Protein AF-A0A166AEV4-F1 (afdb_monomer)

Secondary structure (DSSP, 8-state):
-----SHHHHHHHHHHHHHHHHHHHHHHHTT-HHHHHHHHHHHHHHHHHHHHHTT-HHHHHHHHHHHHHHHHHSPP-TTSPPHHHHHHHHHHHHHHTT-HHHHHHHHHHHHHHHHHS----

Solvent-accessible surface area (backbone atoms only — not comparable to full-atom values): 6380 Å² total; per-residue (Å²): 143,88,83,78,86,49,73,65,56,57,47,53,53,50,44,52,54,32,53,51,50,36,54,52,28,48,61,46,22,76,77,40,42,93,76,25,44,51,58,27,25,43,36,24,40,56,38,15,54,47,30,42,73,73,67,40,39,69,60,12,41,54,32,20,50,52,19,35,56,44,36,72,73,50,73,96,48,97,88,35,72,53,51,38,63,36,22,42,53,37,18,51,38,26,44,76,72,66,40,50,73,60,16,56,48,31,43,47,53,21,50,51,52,58,69,70,48,73,80,81,126

Foldseek 3Di:
DDPDPDPLNVLVVVLVVLVVQLVVLVVVCVVVVLVRLQVNLVSLQVNLVSCVVNVVLVSSLVSLVSSLVSLVVHDDDPSHDHNLRSLQSNLVSCVVVVVNVSSVVSNVVSVVVVVVPPPDD

Mean predicted aligned error: 6.46 Å

Sequence (121 aa):
MAHWLTPLGRNEEALAAGLEAVSMYRALAANQPVEFDAYLGNALSDMSDWLAAVGWNEEA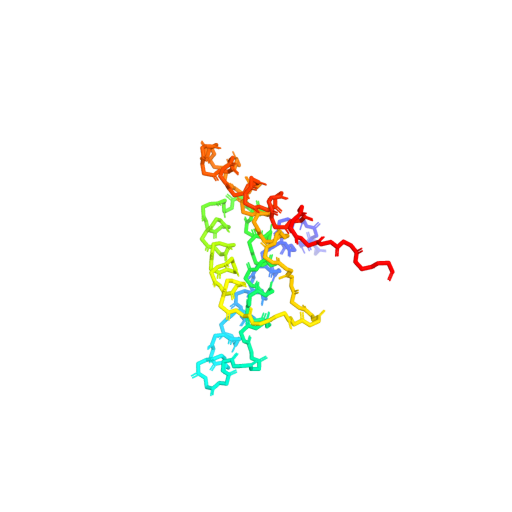VIAIREAVDLSRTLSPHPVFKDLADNLETMSTHLTTVGRHAEAATAIREAADIRSASPQST

InterPro domains:
  IPR011990 Tetratricopeptide-like helical domain superfamily [G3DSA:1.25.40.10] (2-120)
  IPR011990 Tetratricopeptide-like helical domain superfamily [SSF48452] (2-114)

Nearest PDB structures (foldseek):
  6hc2-assembly1_C  TM=8.321E-01  e=1.432E-01  Homo sapiens
  7v1k-assembly1_A-2  TM=6.515E-01  e=3.099E-02  Homo sapiens
  6hc2-assembly4_S  TM=6.811E-01  e=1.361E-01  Homo sapiens
  8gac-assembly1_A  TM=6.069E-01  e=2.385E-01  synthetic construct
  8gab-assembly2_C  TM=5.703E-01  e=3.972E-01  synthetic construct

Organism: NCBI:txid1759441

Radius of gyration: 15.72 Å; Cα contacts (8 Å, |Δi|>4): 135; chains: 1; bounding box: 53×36×36 Å

Structure (mmCIF, N/CA/C/O backbone):
data_AF-A0A166AEV4-F1
#
_entry.id   AF-A0A166AEV4-F1
#
loop_
_atom_site.group_PDB
_atom_site.id
_atom_site.type_symbol
_atom_site.label_atom_id
_atom_site.label_alt_id
_atom_site.label_comp_id
_atom_site.label_asym_id
_atom_site.label_entity_id
_atom_site.label_seq_id
_atom_site.pdbx_PDB_ins_code
_atom_site.Cartn_x
_atom_site.Cartn_y
_atom_site.Cartn_z
_atom_site.occupancy
_atom_site.B_iso_or_equiv
_atom_site.auth_seq_id
_atom_site.auth_comp_id
_atom_site.auth_asym_id
_atom_site.auth_atom_id
_atom_site.pdbx_PDB_model_num
ATOM 1 N N . MET A 1 1 ? 38.750 -1.920 -8.898 1.00 40.88 1 MET A N 1
ATOM 2 C CA . MET A 1 1 ? 37.833 -1.928 -7.741 1.00 40.88 1 MET A CA 1
ATOM 3 C C . MET A 1 1 ? 36.845 -0.780 -7.920 1.00 40.88 1 MET A C 1
ATOM 5 O O . MET A 1 1 ? 37.133 0.329 -7.503 1.00 40.88 1 MET A O 1
ATOM 9 N N . ALA A 1 2 ? 35.760 -1.005 -8.661 1.00 48.44 2 ALA A N 1
ATOM 10 C CA . ALA A 1 2 ? 34.679 -0.035 -8.857 1.00 48.44 2 ALA A CA 1
ATOM 11 C C . ALA A 1 2 ? 33.450 -0.805 -9.356 1.00 48.44 2 ALA A C 1
ATOM 13 O O . ALA A 1 2 ? 33.107 -0.755 -10.532 1.00 48.44 2 ALA A O 1
ATOM 14 N N . HIS A 1 3 ? 32.853 -1.609 -8.479 1.00 48.97 3 HIS A N 1
ATOM 15 C CA . HIS A 1 3 ? 31.496 -2.097 -8.697 1.00 48.97 3 HIS A CA 1
ATOM 16 C C . HIS A 1 3 ? 30.586 -1.476 -7.632 1.00 48.97 3 HIS A C 1
ATOM 18 O O . HIS A 1 3 ? 31.017 -1.342 -6.486 1.00 48.97 3 HIS A O 1
ATOM 24 N N . TRP A 1 4 ? 29.374 -1.098 -8.050 1.00 45.69 4 TRP A N 1
ATOM 25 C CA . TRP A 1 4 ? 28.210 -0.705 -7.232 1.00 45.69 4 TRP A CA 1
ATOM 26 C C . TRP A 1 4 ? 28.021 0.753 -6.798 1.00 45.69 4 TRP A C 1
ATOM 28 O O . TRP A 1 4 ? 27.712 1.031 -5.648 1.00 45.69 4 TRP A O 1
ATOM 38 N N . LEU A 1 5 ? 28.046 1.699 -7.733 1.00 52.03 5 LEU A N 1
ATOM 39 C CA . LEU A 1 5 ? 27.244 2.924 -7.562 1.00 52.03 5 LEU A CA 1
ATOM 40 C C . LEU A 1 5 ? 26.303 3.137 -8.752 1.00 52.03 5 LEU A C 1
ATOM 42 O O . LEU A 1 5 ? 26.081 4.260 -9.196 1.00 52.03 5 LEU A O 1
ATOM 46 N N . THR A 1 6 ? 25.758 2.051 -9.303 1.00 57.09 6 THR A N 1
ATOM 47 C CA . THR A 1 6 ? 24.619 2.172 -10.214 1.00 57.09 6 THR A CA 1
ATOM 48 C C . THR A 1 6 ? 23.344 2.357 -9.382 1.00 57.09 6 THR A C 1
ATOM 50 O O . THR A 1 6 ? 23.227 1.757 -8.311 1.00 57.09 6 THR A O 1
ATOM 53 N N . PRO A 1 7 ? 22.370 3.158 -9.850 1.00 60.62 7 PRO A N 1
ATOM 54 C CA . PRO A 1 7 ? 21.054 3.262 -9.212 1.00 60.62 7 PRO A CA 1
ATOM 55 C C . PRO A 1 7 ? 20.407 1.891 -8.968 1.00 60.62 7 PRO A C 1
ATOM 57 O O . PRO A 1 7 ? 19.786 1.679 -7.937 1.00 60.62 7 PRO A O 1
ATOM 60 N N . LEU A 1 8 ? 20.653 0.939 -9.873 1.00 62.41 8 LEU A N 1
ATOM 61 C CA . LEU A 1 8 ? 20.189 -0.446 -9.783 1.00 62.41 8 LEU A CA 1
ATOM 62 C C . LEU A 1 8 ? 20.684 -1.168 -8.518 1.00 62.41 8 LEU A C 1
ATOM 64 O O . LEU A 1 8 ? 19.864 -1.724 -7.801 1.00 62.41 8 LEU A O 1
ATOM 68 N N . GLY A 1 9 ? 21.979 -1.094 -8.186 1.00 67.06 9 GLY A N 1
ATOM 69 C CA . GLY A 1 9 ? 22.511 -1.772 -6.992 1.00 67.06 9 GLY A CA 1
ATOM 70 C C . GLY A 1 9 ? 21.980 -1.185 -5.678 1.00 67.06 9 GLY A C 1
ATOM 71 O O . GLY A 1 9 ? 21.677 -1.915 -4.742 1.00 67.06 9 GLY A O 1
ATOM 72 N N . ARG A 1 10 ? 21.769 0.139 -5.629 1.00 65.19 10 ARG A N 1
ATOM 73 C CA . ARG A 1 10 ? 21.159 0.800 -4.460 1.00 65.19 10 ARG A CA 1
ATOM 74 C C . ARG A 1 10 ? 19.682 0.445 -4.294 1.00 65.19 10 ARG A C 1
ATOM 76 O O . ARG A 1 10 ? 19.209 0.373 -3.164 1.00 65.19 10 ARG A O 1
ATOM 83 N N . ASN A 1 11 ? 18.967 0.244 -5.398 1.00 68.38 11 ASN A N 1
ATOM 84 C CA . ASN A 1 11 ? 17.559 -0.132 -5.362 1.00 68.38 11 ASN A CA 1
ATOM 85 C C . ASN A 1 11 ? 17.373 -1.597 -4.933 1.00 68.38 11 ASN A C 1
ATOM 87 O O . ASN A 1 11 ? 16.423 -1.892 -4.218 1.00 68.38 11 ASN A O 1
ATOM 91 N N . GLU A 1 12 ? 18.289 -2.497 -5.303 1.00 74.19 12 GLU A N 1
ATOM 92 C CA . GLU A 1 12 ? 18.279 -3.894 -4.841 1.00 74.19 12 GLU A CA 1
ATOM 93 C C . GLU A 1 12 ? 18.555 -4.007 -3.333 1.00 74.19 12 GLU A C 1
ATOM 95 O O . GLU A 1 12 ? 17.837 -4.716 -2.629 1.00 74.19 12 GLU A O 1
ATOM 100 N N . GLU A 1 13 ? 19.538 -3.266 -2.808 1.00 75.19 13 GLU A N 1
ATOM 101 C CA . GLU A 1 13 ? 19.809 -3.212 -1.362 1.00 75.19 13 GLU A CA 1
ATOM 102 C C . GLU A 1 13 ? 18.637 -2.599 -0.577 1.00 75.19 13 GLU A C 1
ATOM 104 O O . GLU A 1 13 ? 18.243 -3.126 0.465 1.00 75.19 13 GLU A O 1
ATOM 109 N N . ALA A 1 14 ? 18.040 -1.517 -1.089 1.00 72.56 14 ALA A N 1
ATOM 110 C CA . ALA A 1 14 ? 16.860 -0.902 -0.482 1.00 72.56 14 ALA A CA 1
ATOM 111 C C . ALA A 1 14 ? 15.651 -1.851 -0.487 1.00 72.56 14 ALA A C 1
ATOM 113 O O . ALA A 1 14 ? 14.940 -1.947 0.511 1.00 72.56 14 ALA A O 1
ATOM 114 N N . LEU A 1 15 ? 15.450 -2.600 -1.575 1.00 79.56 15 LEU A N 1
ATOM 115 C CA . LEU A 1 15 ? 14.388 -3.595 -1.670 1.00 79.56 15 LEU A CA 1
ATOM 116 C C . LEU A 1 15 ? 14.586 -4.738 -0.665 1.00 79.56 15 LEU A C 1
ATOM 118 O O . LEU A 1 15 ? 13.626 -5.149 -0.016 1.00 79.56 15 LEU A O 1
ATOM 122 N N . ALA A 1 16 ? 15.819 -5.228 -0.499 1.0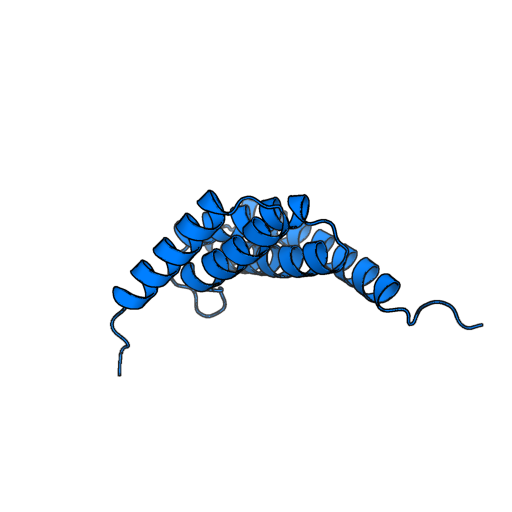0 84.06 16 ALA A N 1
ATOM 123 C CA . ALA A 1 16 ? 16.130 -6.253 0.495 1.00 84.06 16 ALA A CA 1
ATOM 124 C C . ALA A 1 16 ? 15.831 -5.762 1.922 1.00 84.06 16 ALA A C 1
ATOM 126 O O . ALA A 1 16 ? 15.146 -6.450 2.679 1.00 84.06 16 ALA A O 1
ATOM 127 N N . ALA A 1 17 ? 16.258 -4.540 2.257 1.00 79.62 17 ALA A N 1
ATOM 128 C CA . ALA A 1 17 ? 15.958 -3.921 3.547 1.00 79.62 17 ALA A CA 1
ATOM 129 C C . ALA A 1 17 ? 14.444 -3.722 3.761 1.00 79.62 17 ALA A C 1
ATOM 131 O O . ALA A 1 17 ? 13.936 -3.955 4.857 1.00 79.62 17 ALA A O 1
ATOM 132 N N . GLY A 1 18 ? 13.706 -3.344 2.712 1.00 82.38 18 GLY A N 1
ATOM 133 C CA . GLY A 1 18 ? 12.250 -3.217 2.752 1.00 82.38 18 GLY A CA 1
ATOM 134 C C . GLY A 1 18 ? 11.531 -4.540 3.005 1.00 82.38 18 GLY A C 1
ATOM 135 O O . GLY A 1 18 ? 10.632 -4.605 3.842 1.00 82.38 18 GLY A O 1
ATOM 136 N N . LEU A 1 19 ? 11.966 -5.614 2.342 1.00 87.31 19 LEU A N 1
ATOM 137 C CA . LEU A 1 19 ? 11.438 -6.964 2.554 1.00 87.31 19 LEU A CA 1
ATOM 138 C C . LEU A 1 19 ? 11.676 -7.453 3.987 1.00 87.31 19 LEU A C 1
ATOM 140 O O . LEU A 1 19 ? 10.770 -8.021 4.604 1.00 87.31 19 LEU A O 1
ATOM 144 N N . GLU A 1 20 ? 12.871 -7.215 4.531 1.00 88.12 20 GLU A N 1
ATOM 145 C CA . GLU A 1 20 ? 13.186 -7.539 5.924 1.00 88.12 20 GLU A CA 1
ATOM 146 C C . GLU A 1 20 ? 12.311 -6.740 6.895 1.00 88.12 20 GLU A C 1
ATOM 148 O O . GLU A 1 20 ? 11.704 -7.331 7.791 1.00 88.12 20 GLU A O 1
ATOM 153 N N . ALA A 1 21 ? 12.166 -5.429 6.679 1.00 86.94 21 ALA A N 1
ATOM 154 C CA . ALA A 1 21 ? 11.323 -4.574 7.509 1.00 86.94 21 ALA A CA 1
ATOM 155 C C . ALA A 1 21 ? 9.857 -5.036 7.505 1.00 86.94 21 ALA A C 1
ATOM 157 O O . ALA A 1 21 ? 9.267 -5.214 8.570 1.00 86.94 21 ALA A O 1
ATOM 158 N N . VAL A 1 22 ? 9.278 -5.308 6.330 1.00 90.94 22 VAL A N 1
ATOM 159 C CA . VAL A 1 22 ? 7.903 -5.823 6.213 1.00 90.94 22 VAL A CA 1
ATOM 160 C C . VAL A 1 22 ? 7.760 -7.170 6.921 1.00 90.94 22 VAL A C 1
ATOM 162 O O . VAL A 1 22 ? 6.793 -7.377 7.651 1.00 90.94 22 VAL A O 1
ATOM 165 N N . SER A 1 23 ? 8.722 -8.082 6.762 1.00 92.19 23 SER A N 1
ATOM 166 C CA . SER A 1 23 ? 8.706 -9.383 7.444 1.00 92.19 23 SER A CA 1
ATOM 167 C C . SER A 1 23 ? 8.727 -9.232 8.971 1.00 92.19 23 SER A C 1
ATOM 169 O O . SER A 1 23 ? 7.917 -9.844 9.676 1.00 92.19 23 SER A O 1
ATOM 171 N N . MET A 1 24 ? 9.594 -8.358 9.490 1.00 92.69 24 MET A N 1
ATOM 172 C CA . MET A 1 24 ? 9.675 -8.056 10.919 1.00 92.69 24 MET A CA 1
ATOM 173 C C . MET A 1 24 ? 8.378 -7.434 11.438 1.00 92.69 24 MET A C 1
ATOM 175 O O . MET A 1 24 ? 7.834 -7.901 12.440 1.00 92.69 24 MET A O 1
ATOM 179 N N . TYR A 1 25 ? 7.840 -6.428 10.74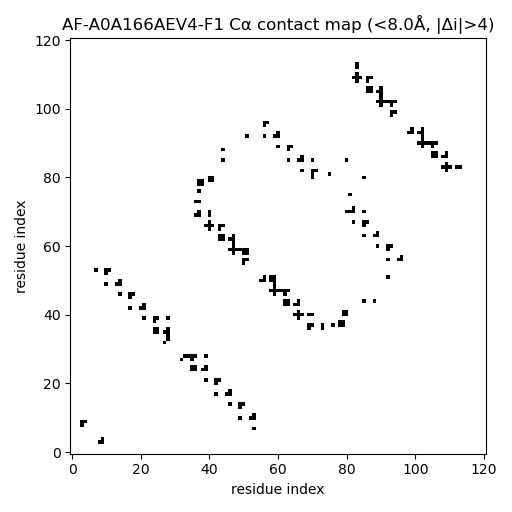6 1.00 91.62 25 TYR A N 1
ATOM 180 C CA . TYR A 1 25 ? 6.600 -5.781 11.162 1.00 91.62 25 TYR A CA 1
ATOM 181 C C . TYR A 1 25 ? 5.391 -6.709 11.067 1.00 91.62 25 TYR A C 1
ATOM 183 O O . TYR A 1 25 ? 4.548 -6.647 11.953 1.00 91.62 25 TYR A O 1
ATOM 191 N N . ARG A 1 26 ? 5.324 -7.637 10.101 1.00 92.00 26 ARG A N 1
ATOM 192 C CA . ARG A 1 26 ? 4.283 -8.683 10.078 1.00 92.00 26 ARG A CA 1
ATOM 193 C C . ARG A 1 26 ? 4.348 -9.578 11.311 1.00 92.00 26 ARG A C 1
ATOM 195 O O . ARG A 1 26 ? 3.316 -9.871 11.910 1.00 92.00 26 ARG A O 1
ATOM 202 N N . ALA A 1 27 ? 5.546 -10.016 11.696 1.00 93.50 27 ALA A N 1
ATOM 203 C CA . ALA A 1 27 ? 5.724 -10.858 12.876 1.00 93.50 27 ALA A CA 1
ATOM 204 C C . ALA A 1 27 ? 5.333 -10.119 14.169 1.00 93.50 27 ALA A C 1
ATOM 206 O O . ALA A 1 27 ? 4.730 -10.709 15.067 1.00 93.50 27 ALA A O 1
ATOM 207 N N . LEU A 1 28 ? 5.643 -8.824 14.256 1.00 92.06 28 LEU A N 1
ATOM 208 C CA . LEU A 1 28 ? 5.264 -7.981 15.388 1.00 92.06 28 LEU A CA 1
ATOM 209 C C . LEU A 1 28 ? 3.754 -7.696 15.410 1.00 92.06 28 LEU A C 1
ATOM 211 O O . LEU A 1 28 ? 3.117 -7.904 16.441 1.00 92.06 28 LEU A O 1
ATOM 215 N N . ALA A 1 29 ? 3.163 -7.334 14.270 1.00 90.75 29 ALA A N 1
ATOM 216 C CA . ALA A 1 29 ? 1.728 -7.098 14.098 1.00 90.75 29 ALA A CA 1
ATOM 217 C C . ALA A 1 29 ? 0.880 -8.331 14.433 1.00 90.75 29 ALA A C 1
ATOM 219 O O . ALA A 1 29 ? -0.163 -8.211 15.067 1.00 90.75 29 ALA A O 1
ATOM 220 N N . ALA A 1 30 ? 1.360 -9.538 14.118 1.00 91.56 30 ALA A N 1
ATOM 221 C CA . ALA A 1 30 ? 0.677 -10.777 14.494 1.00 91.56 30 ALA A CA 1
ATOM 222 C C . ALA A 1 30 ? 0.510 -10.944 16.019 1.00 91.56 30 ALA A C 1
ATOM 224 O O . ALA A 1 30 ? -0.406 -11.632 16.465 1.00 91.56 30 ALA A O 1
ATOM 225 N N . ASN A 1 31 ? 1.386 -10.325 16.818 1.00 92.00 31 ASN A N 1
ATOM 226 C CA . ASN A 1 31 ? 1.339 -10.377 18.279 1.00 92.00 31 ASN A CA 1
ATOM 227 C C . ASN A 1 31 ? 0.735 -9.108 18.901 1.00 92.00 31 ASN A C 1
ATOM 229 O O . ASN A 1 31 ? 0.105 -9.183 19.955 1.00 92.00 31 ASN A O 1
ATOM 233 N N . GLN A 1 32 ? 0.959 -7.946 18.284 1.00 89.75 32 GLN A N 1
ATOM 234 C CA . GLN A 1 32 ? 0.604 -6.624 18.808 1.00 89.75 32 GLN A CA 1
ATOM 235 C C . GLN A 1 32 ? 0.083 -5.715 17.671 1.00 89.75 32 GLN A C 1
ATOM 237 O O . GLN A 1 32 ? 0.718 -4.717 17.328 1.00 89.75 32 GLN A O 1
ATOM 242 N N . PRO A 1 33 ? -1.081 -6.039 17.075 1.00 85.25 33 PRO A N 1
ATOM 243 C CA . PRO A 1 33 ? -1.573 -5.367 15.865 1.00 85.25 33 PRO A CA 1
ATOM 244 C C . PRO A 1 33 ? -1.817 -3.868 16.082 1.00 85.25 33 PRO A C 1
ATOM 246 O O . PRO A 1 33 ? -1.407 -3.042 15.276 1.00 85.25 33 PRO A O 1
ATOM 249 N N . VAL A 1 34 ? -2.364 -3.489 17.243 1.00 85.56 34 VAL A N 1
ATOM 250 C CA . VAL A 1 34 ? -2.633 -2.080 17.600 1.00 85.56 34 VAL A CA 1
ATOM 251 C C . VAL A 1 34 ? -1.371 -1.210 17.567 1.00 85.56 34 VAL A C 1
ATOM 253 O O . VAL A 1 34 ? -1.458 -0.027 17.253 1.00 85.56 34 VAL A O 1
ATOM 256 N N . GLU A 1 35 ? -0.211 -1.779 17.894 1.00 85.81 35 GLU A N 1
ATOM 257 C CA . GLU A 1 35 ? 1.057 -1.048 17.942 1.00 85.81 35 GLU A CA 1
ATOM 258 C C . GLU A 1 35 ? 1.780 -1.067 16.591 1.00 85.81 35 GLU A C 1
ATOM 260 O O . GLU A 1 35 ? 2.360 -0.057 16.196 1.00 85.81 35 GLU A O 1
ATOM 265 N N . PHE A 1 36 ? 1.731 -2.190 15.864 1.00 89.88 36 PHE A N 1
ATOM 266 C CA . PHE A 1 36 ? 2.588 -2.405 14.694 1.00 89.88 36 PHE A CA 1
ATOM 267 C C . PHE A 1 36 ? 1.903 -2.319 13.334 1.00 89.88 36 PHE A C 1
ATOM 269 O O . PHE A 1 36 ? 2.615 -2.143 12.347 1.00 89.88 36 PHE A O 1
ATOM 276 N N . ASP A 1 37 ? 0.573 -2.364 13.244 1.00 89.50 37 ASP A N 1
ATOM 277 C CA . ASP A 1 3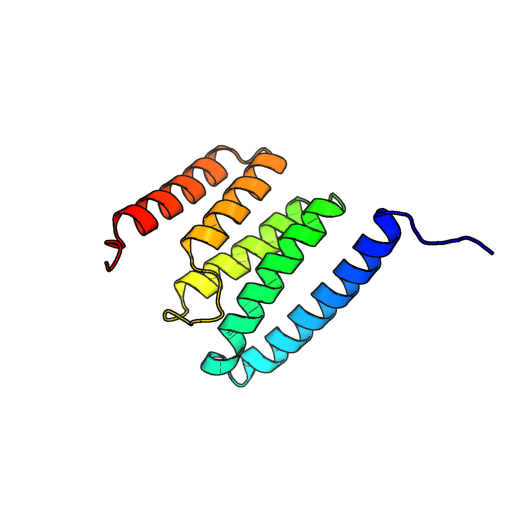7 ? -0.130 -2.304 11.952 1.00 89.50 37 ASP A CA 1
ATOM 278 C C . ASP A 1 37 ? 0.151 -0.990 11.205 1.00 89.50 37 ASP A C 1
ATOM 280 O O . ASP A 1 37 ? 0.331 -0.988 9.987 1.00 89.50 37 ASP A O 1
ATOM 284 N N . ALA A 1 38 ? 0.280 0.126 11.933 1.00 89.06 38 ALA A N 1
ATOM 285 C CA . ALA A 1 38 ? 0.663 1.417 11.361 1.00 89.06 38 ALA A CA 1
ATOM 286 C C . ALA A 1 38 ? 2.077 1.385 10.752 1.00 89.06 38 ALA A C 1
ATOM 288 O O . ALA A 1 38 ? 2.303 1.871 9.644 1.00 89.06 38 ALA A O 1
ATOM 289 N N . TYR A 1 39 ? 3.040 0.783 11.452 1.00 90.50 39 TYR A N 1
ATOM 290 C CA . TYR A 1 39 ? 4.406 0.651 10.941 1.00 90.50 39 TYR A CA 1
ATOM 291 C C . TYR A 1 39 ? 4.481 -0.331 9.769 1.00 90.50 39 TYR A C 1
ATOM 293 O O . TYR A 1 39 ? 5.183 -0.062 8.795 1.00 90.50 39 TYR A O 1
ATOM 301 N N . LEU A 1 40 ? 3.715 -1.425 9.826 1.00 91.94 40 LEU A N 1
ATOM 302 C CA . LEU A 1 40 ? 3.598 -2.387 8.737 1.00 91.94 40 LEU A CA 1
ATOM 303 C C . LEU A 1 40 ? 3.039 -1.728 7.471 1.00 91.94 40 LEU A C 1
ATOM 305 O O . LEU A 1 40 ? 3.612 -1.896 6.397 1.00 91.94 40 LEU A O 1
ATOM 309 N N . GLY A 1 41 ? 1.960 -0.953 7.588 1.00 92.56 41 GLY A N 1
ATOM 310 C CA . GLY A 1 41 ? 1.361 -0.283 6.437 1.00 92.56 41 GLY A CA 1
ATOM 311 C C . GLY A 1 41 ? 2.290 0.761 5.803 1.00 92.56 41 GLY A C 1
ATOM 312 O O . GLY A 1 41 ? 2.378 0.824 4.579 1.00 92.56 41 GLY A O 1
ATOM 313 N N . ASN A 1 42 ? 3.058 1.510 6.603 1.00 90.88 42 ASN A N 1
ATOM 314 C CA . ASN A 1 42 ? 4.091 2.408 6.069 1.00 90.88 42 ASN A CA 1
ATOM 315 C C . ASN A 1 42 ? 5.194 1.637 5.334 1.00 90.88 42 ASN A C 1
ATOM 317 O O . ASN A 1 42 ? 5.532 1.981 4.205 1.00 90.88 42 ASN A O 1
ATOM 321 N N . ALA A 1 43 ? 5.710 0.562 5.938 1.00 92.38 43 ALA A N 1
ATOM 322 C CA . ALA A 1 43 ? 6.743 -0.261 5.316 1.00 92.38 43 ALA A CA 1
ATOM 323 C C . ALA A 1 43 ? 6.270 -0.869 3.982 1.00 92.38 43 ALA A C 1
ATOM 325 O O . ALA A 1 43 ? 7.044 -0.949 3.032 1.00 92.38 43 ALA A O 1
ATOM 326 N N . LEU A 1 44 ? 4.994 -1.258 3.888 1.00 94.69 44 LEU A N 1
ATOM 327 C CA . LEU A 1 44 ? 4.379 -1.746 2.650 1.00 94.69 44 LEU A CA 1
ATOM 328 C C . LEU A 1 44 ? 4.232 -0.646 1.587 1.00 94.69 44 LEU A C 1
ATOM 330 O O . LEU A 1 44 ? 4.486 -0.911 0.411 1.00 94.69 44 LEU A O 1
ATOM 334 N N . SER A 1 45 ? 3.864 0.580 1.980 1.00 93.81 45 SER A N 1
ATOM 335 C CA . SER A 1 45 ? 3.829 1.729 1.064 1.00 93.81 45 SER A CA 1
ATOM 336 C C . SER A 1 45 ? 5.221 2.020 0.503 1.00 93.81 45 SER A C 1
ATOM 338 O O . SER A 1 45 ? 5.381 2.079 -0.715 1.00 93.81 45 SER A O 1
ATOM 340 N N . ASP A 1 46 ? 6.236 2.129 1.360 1.00 91.69 46 ASP A N 1
ATOM 341 C CA . ASP A 1 46 ? 7.616 2.406 0.941 1.00 91.69 46 ASP A CA 1
ATOM 342 C C . ASP A 1 46 ? 8.162 1.291 0.036 1.00 91.69 46 ASP A C 1
ATOM 344 O O . ASP A 1 46 ? 8.751 1.547 -1.018 1.00 91.69 46 ASP A O 1
ATOM 348 N N . MET A 1 47 ? 7.891 0.032 0.397 1.00 92.31 47 MET A N 1
ATOM 349 C CA . MET A 1 47 ? 8.254 -1.125 -0.417 1.00 92.31 47 MET A CA 1
ATOM 350 C C . MET A 1 47 ? 7.601 -1.080 -1.802 1.00 92.31 47 MET A C 1
ATOM 352 O O . MET A 1 47 ? 8.246 -1.454 -2.782 1.00 92.31 47 MET A O 1
ATOM 356 N N . SER A 1 48 ? 6.357 -0.603 -1.915 1.00 94.88 48 SER A N 1
ATOM 357 C CA . SER A 1 48 ? 5.693 -0.462 -3.214 1.00 94.88 48 SER A CA 1
ATOM 358 C C . SER A 1 48 ? 6.424 0.516 -4.140 1.00 94.88 48 SER A C 1
ATOM 360 O O . SER A 1 48 ? 6.606 0.224 -5.322 1.00 94.88 48 SER A O 1
ATOM 362 N N . ASP A 1 49 ? 6.920 1.630 -3.601 1.00 92.31 49 ASP A N 1
ATOM 363 C CA . ASP A 1 49 ? 7.651 2.631 -4.378 1.00 92.31 49 ASP A CA 1
ATOM 364 C C . ASP A 1 49 ? 9.016 2.097 -4.834 1.00 92.31 49 ASP A C 1
ATOM 366 O O . ASP A 1 49 ? 9.424 2.312 -5.979 1.00 92.31 49 ASP A O 1
ATOM 370 N N . TRP A 1 50 ? 9.709 1.333 -3.983 1.00 90.06 50 TRP A N 1
ATOM 371 C CA . TRP A 1 50 ? 10.970 0.683 -4.360 1.00 90.06 50 TRP A CA 1
ATOM 372 C C . TRP A 1 50 ? 10.779 -0.405 -5.415 1.00 90.06 50 TRP A C 1
ATOM 374 O O . TRP A 1 50 ? 11.565 -0.478 -6.362 1.00 90.06 50 TRP A O 1
ATOM 384 N N . LEU A 1 51 ? 9.723 -1.212 -5.296 1.00 91.62 51 LEU A N 1
ATOM 385 C CA . LEU A 1 51 ? 9.360 -2.221 -6.291 1.00 91.62 51 LEU A CA 1
ATOM 386 C C . LEU A 1 51 ? 9.079 -1.585 -7.656 1.00 91.62 51 LEU A C 1
ATOM 388 O O . LEU A 1 51 ? 9.625 -2.027 -8.669 1.00 91.62 51 LEU A O 1
ATOM 392 N N . ALA A 1 52 ? 8.309 -0.496 -7.685 1.00 91.75 52 ALA A N 1
ATOM 393 C CA . ALA A 1 52 ? 8.069 0.260 -8.910 1.00 91.75 52 ALA A CA 1
ATOM 394 C C . ALA A 1 52 ? 9.381 0.819 -9.495 1.00 91.75 52 ALA A C 1
ATOM 396 O O . ALA A 1 52 ? 9.617 0.728 -10.701 1.00 91.75 52 ALA A O 1
ATOM 397 N N . ALA A 1 53 ? 10.287 1.322 -8.647 1.00 89.62 53 ALA A N 1
ATOM 398 C CA . ALA A 1 53 ? 11.580 1.863 -9.073 1.00 89.62 53 ALA A CA 1
ATOM 399 C C . ALA A 1 53 ? 12.529 0.818 -9.696 1.00 89.62 53 ALA A C 1
ATOM 401 O O . ALA A 1 53 ? 13.385 1.185 -10.507 1.00 89.62 53 ALA A O 1
ATOM 402 N N . VAL A 1 54 ? 12.388 -0.470 -9.357 1.00 88.25 54 VAL A N 1
ATOM 403 C CA . VAL A 1 54 ? 13.119 -1.581 -10.006 1.00 88.25 54 VAL A CA 1
ATOM 404 C C . VAL A 1 54 ? 12.337 -2.246 -11.146 1.00 88.25 54 VAL A C 1
ATOM 406 O O . VAL A 1 54 ? 12.818 -3.205 -11.748 1.00 88.25 54 VAL A O 1
ATOM 409 N N . GLY A 1 55 ? 11.152 -1.729 -11.480 1.00 90.06 55 GLY A N 1
ATOM 410 C CA . GLY A 1 55 ? 10.308 -2.220 -12.572 1.00 90.06 55 GLY A CA 1
ATOM 411 C C . GLY A 1 55 ? 9.406 -3.403 -12.209 1.00 90.06 55 GLY A C 1
ATOM 412 O O . GLY A 1 55 ? 8.767 -3.968 -13.098 1.00 90.06 55 GLY A O 1
ATOM 413 N N . TRP A 1 56 ? 9.318 -3.773 -10.931 1.00 91.75 56 TRP A N 1
ATOM 414 C CA . TRP A 1 56 ? 8.441 -4.834 -10.419 1.00 91.75 56 TRP A CA 1
ATOM 415 C C . TRP A 1 56 ? 7.056 -4.252 -10.110 1.00 91.75 56 TRP A C 1
ATOM 417 O O . TRP A 1 56 ? 6.622 -4.136 -8.964 1.00 91.75 56 TRP A O 1
ATOM 427 N N . ASN A 1 57 ? 6.391 -3.771 -11.163 1.00 94.12 57 ASN A N 1
ATOM 428 C CA . ASN A 1 57 ? 5.192 -2.942 -11.034 1.00 94.12 57 ASN A CA 1
ATOM 429 C C . ASN A 1 57 ? 3.964 -3.714 -10.518 1.00 94.12 57 ASN A C 1
ATOM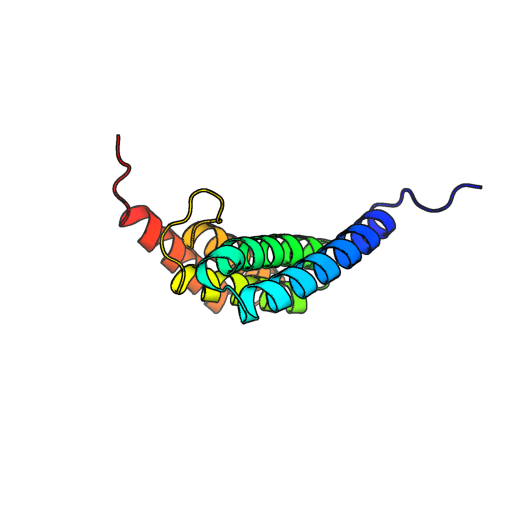 431 O O . ASN A 1 57 ? 3.132 -3.132 -9.829 1.00 94.12 57 ASN A O 1
ATOM 435 N N . GLU A 1 58 ? 3.832 -5.008 -10.819 1.00 96.25 58 GLU A N 1
ATOM 436 C CA . GLU A 1 58 ? 2.714 -5.816 -10.301 1.00 96.25 58 GLU A CA 1
ATOM 437 C C . GLU A 1 58 ? 2.882 -6.095 -8.803 1.00 96.25 58 GLU A C 1
ATOM 439 O O . GLU A 1 58 ? 1.935 -5.976 -8.024 1.00 96.25 58 GLU A O 1
ATOM 444 N N . GLU A 1 59 ? 4.106 -6.386 -8.369 1.00 94.31 59 GLU A N 1
ATOM 445 C CA . GLU A 1 59 ? 4.461 -6.542 -6.963 1.00 94.31 59 GLU A CA 1
ATOM 446 C C . GLU A 1 59 ? 4.248 -5.232 -6.194 1.00 94.31 59 GLU A C 1
ATOM 448 O O . GLU A 1 59 ? 3.728 -5.258 -5.077 1.00 94.31 59 GLU A O 1
ATOM 453 N N . ALA A 1 60 ? 4.575 -4.086 -6.803 1.00 95.56 60 ALA A N 1
ATOM 454 C CA . ALA A 1 60 ? 4.282 -2.772 -6.237 1.00 95.56 60 ALA A CA 1
ATOM 455 C C . ALA A 1 60 ? 2.776 -2.583 -5.995 1.00 95.56 60 ALA A C 1
ATOM 457 O O . ALA A 1 60 ? 2.371 -2.149 -4.915 1.00 95.56 60 ALA A O 1
ATOM 458 N N . VAL A 1 61 ? 1.930 -2.973 -6.959 1.00 97.94 61 VAL A N 1
ATOM 459 C CA . VAL A 1 61 ? 0.465 -2.923 -6.809 1.00 97.94 61 VAL A CA 1
ATOM 460 C C . VAL A 1 61 ? -0.024 -3.842 -5.684 1.00 97.94 61 VAL A C 1
ATOM 462 O O . VAL A 1 61 ? -0.951 -3.481 -4.957 1.00 97.94 61 VAL A O 1
ATOM 465 N N . ILE A 1 62 ? 0.579 -5.019 -5.513 1.00 96.88 62 ILE A N 1
ATOM 466 C CA . ILE A 1 62 ? 0.233 -5.929 -4.412 1.00 96.88 62 ILE A CA 1
ATOM 467 C C . ILE A 1 62 ? 0.581 -5.294 -3.060 1.00 96.88 62 ILE A C 1
ATOM 469 O O . ILE A 1 62 ? -0.276 -5.267 -2.177 1.00 96.88 62 ILE A O 1
ATOM 473 N N . ALA A 1 63 ? 1.795 -4.753 -2.918 1.00 95.31 63 ALA A N 1
ATOM 474 C CA . ALA A 1 63 ? 2.269 -4.152 -1.673 1.00 95.31 63 ALA A CA 1
ATOM 475 C C . ALA A 1 63 ? 1.421 -2.941 -1.253 1.00 95.31 63 ALA A C 1
ATOM 477 O O . ALA A 1 63 ? 0.950 -2.880 -0.116 1.00 95.31 63 ALA A O 1
ATOM 478 N N . ILE A 1 64 ? 1.145 -2.011 -2.177 1.00 97.31 64 ILE A N 1
ATOM 479 C CA . ILE A 1 64 ? 0.343 -0.824 -1.849 1.00 97.31 64 ILE A CA 1
ATOM 480 C C . ILE A 1 64 ? -1.115 -1.172 -1.538 1.00 97.31 64 ILE A C 1
ATOM 482 O O . ILE A 1 64 ? -1.732 -0.528 -0.694 1.00 97.31 64 ILE A O 1
ATOM 486 N N . ARG A 1 65 ? -1.681 -2.207 -2.174 1.00 97.19 65 ARG A N 1
ATOM 487 C CA . ARG A 1 65 ? -3.050 -2.642 -1.871 1.00 97.19 65 ARG A CA 1
ATOM 488 C C . ARG A 1 65 ? -3.168 -3.126 -0.429 1.00 97.19 65 ARG A C 1
ATOM 490 O O . ARG A 1 65 ? -4.138 -2.792 0.239 1.00 97.19 65 ARG A O 1
ATOM 497 N N . GLU A 1 66 ? -2.170 -3.852 0.062 1.00 95.31 66 GLU A N 1
ATOM 498 C CA . GLU A 1 66 ? -2.141 -4.274 1.462 1.00 95.31 66 GLU A CA 1
ATOM 499 C C . GLU A 1 66 ? -1.987 -3.083 2.420 1.00 95.31 66 GLU A C 1
ATOM 501 O O . GLU A 1 66 ? -2.668 -3.034 3.443 1.00 95.31 66 GLU A O 1
ATOM 506 N N . ALA A 1 67 ? -1.171 -2.083 2.068 1.00 94.81 67 ALA A N 1
ATOM 507 C CA . ALA A 1 67 ? -1.079 -0.842 2.839 1.00 94.81 67 ALA A CA 1
ATOM 508 C C . ALA A 1 67 ? -2.428 -0.099 2.907 1.00 94.81 67 ALA A C 1
ATOM 510 O O . ALA A 1 67 ? -2.824 0.347 3.981 1.00 94.81 67 ALA A O 1
ATOM 511 N N . VAL A 1 68 ? -3.163 -0.016 1.790 1.00 95.25 68 VAL A N 1
ATOM 512 C CA . VAL A 1 68 ? -4.518 0.564 1.736 1.00 95.25 68 VAL A CA 1
ATOM 513 C C . VAL A 1 68 ? -5.493 -0.223 2.613 1.00 95.25 68 VAL A C 1
ATOM 515 O O . VAL A 1 68 ? -6.282 0.379 3.344 1.00 95.25 68 VAL A O 1
ATOM 518 N N . ASP A 1 69 ? -5.450 -1.554 2.571 1.00 93.75 69 ASP A N 1
ATOM 519 C CA . ASP A 1 69 ? -6.338 -2.390 3.381 1.00 93.75 69 ASP A CA 1
ATOM 520 C C . ASP A 1 69 ? -6.066 -2.207 4.883 1.00 93.75 69 ASP A C 1
ATOM 522 O O . ASP A 1 69 ? -7.014 -2.055 5.656 1.00 93.75 69 ASP A O 1
ATOM 526 N N . LEU A 1 70 ? -4.794 -2.093 5.287 1.00 91.31 70 LEU A N 1
ATOM 527 C CA . LEU A 1 70 ? -4.423 -1.710 6.653 1.00 91.31 70 LEU A CA 1
ATOM 528 C C . LEU A 1 70 ? -4.912 -0.298 6.996 1.00 91.31 70 LEU A C 1
ATOM 530 O O . LEU A 1 70 ? -5.486 -0.091 8.068 1.00 91.31 70 LEU A O 1
ATOM 534 N N . SER A 1 71 ? -4.772 0.670 6.083 1.00 89.69 71 SER A N 1
ATOM 535 C CA . SER A 1 71 ? -5.265 2.033 6.313 1.00 89.69 71 SER A CA 1
ATOM 536 C C . SER A 1 71 ? -6.763 2.111 6.556 1.00 89.69 71 SER A C 1
ATOM 538 O O . SER A 1 71 ? -7.207 2.983 7.299 1.00 89.69 71 SER A O 1
ATOM 540 N N . ARG A 1 72 ? -7.548 1.214 5.956 1.00 89.94 72 ARG A N 1
ATOM 541 C CA . ARG A 1 72 ? -9.000 1.155 6.171 1.00 89.94 72 ARG A CA 1
ATOM 542 C C . ARG A 1 72 ? -9.372 0.623 7.552 1.00 89.94 72 ARG A C 1
ATOM 544 O O . ARG A 1 72 ? -10.442 0.958 8.054 1.00 89.94 72 ARG A O 1
ATOM 551 N N . THR A 1 73 ? -8.528 -0.216 8.150 1.00 86.62 73 THR A N 1
ATOM 552 C CA . THR A 1 73 ? -8.789 -0.820 9.466 1.00 86.62 73 THR A CA 1
ATOM 553 C C . THR A 1 73 ? -8.199 -0.025 10.623 1.00 86.62 73 THR A C 1
ATOM 555 O O . THR A 1 73 ? -8.687 -0.121 11.750 1.00 86.62 73 THR A O 1
ATOM 558 N N . LEU A 1 74 ? -7.150 0.753 10.362 1.00 81.06 74 LEU A N 1
ATOM 559 C CA . LEU A 1 74 ? -6.454 1.527 11.379 1.00 81.06 74 LEU A CA 1
ATOM 560 C C . LEU A 1 74 ? -7.247 2.775 11.779 1.00 81.06 74 LEU A C 1
ATOM 562 O O . LEU A 1 74 ? -7.788 3.500 10.947 1.00 81.06 74 LEU A O 1
ATOM 566 N N . SER A 1 75 ? -7.277 3.058 13.082 1.00 76.06 75 SER A N 1
ATOM 567 C CA . SER A 1 75 ? -7.672 4.388 13.561 1.00 76.06 75 SER A CA 1
ATOM 568 C C . SER A 1 75 ? -6.596 5.416 13.182 1.00 76.06 75 SER A C 1
ATOM 570 O O . SER A 1 75 ? -5.428 5.034 13.080 1.00 76.06 75 SER A O 1
ATOM 572 N N . PRO A 1 76 ? -6.943 6.709 13.003 1.00 72.12 76 PRO A N 1
ATOM 573 C CA . PRO A 1 76 ? -5.971 7.746 12.665 1.00 72.12 76 PRO A CA 1
ATOM 574 C C . PRO A 1 76 ? -4.753 7.702 13.593 1.00 72.12 76 PRO A C 1
ATOM 576 O O . PRO A 1 76 ? -4.892 7.815 14.812 1.00 72.12 76 PRO A O 1
ATOM 579 N N . HIS A 1 77 ? -3.567 7.522 13.012 1.00 70.12 77 HIS A N 1
ATOM 580 C CA . HIS A 1 77 ? -2.321 7.365 13.753 1.00 70.12 77 HIS A CA 1
ATOM 581 C C . HIS A 1 77 ? -1.286 8.392 13.263 1.00 70.12 77 HIS A C 1
ATOM 583 O O . HIS A 1 77 ? -1.069 8.482 12.057 1.00 70.12 77 HIS A O 1
ATOM 589 N N . PRO A 1 78 ? -0.613 9.157 14.148 1.00 72.19 78 PRO A N 1
ATOM 590 C CA . PRO A 1 78 ? 0.177 10.331 13.744 1.00 72.19 78 PRO A CA 1
ATOM 591 C C . PRO A 1 78 ? 1.342 10.058 12.789 1.00 72.19 78 PRO A C 1
ATOM 593 O O . PRO A 1 78 ? 1.754 10.947 12.053 1.00 72.19 78 PRO A O 1
ATOM 596 N N . VAL A 1 79 ? 1.913 8.854 12.842 1.00 71.75 79 VAL A N 1
ATOM 597 C CA . VAL A 1 79 ? 3.048 8.452 11.992 1.00 71.75 79 VAL A CA 1
ATOM 598 C C . VAL A 1 79 ? 2.623 7.648 10.769 1.00 71.75 79 VAL A C 1
ATOM 600 O O . VAL A 1 79 ? 3.479 7.284 9.973 1.00 71.75 79 VAL A O 1
ATOM 603 N N . PHE A 1 80 ? 1.337 7.329 10.624 1.00 76.06 80 PHE A N 1
ATOM 604 C CA . PHE A 1 80 ? 0.844 6.495 9.538 1.00 76.06 80 PHE A CA 1
ATOM 605 C C . PHE A 1 80 ? 0.382 7.348 8.362 1.00 76.06 80 PHE A C 1
ATOM 607 O O . PHE A 1 80 ? -0.338 8.328 8.564 1.00 76.06 80 PHE A O 1
ATOM 614 N N . LYS A 1 81 ? 0.778 6.965 7.143 1.00 76.94 81 LYS A N 1
ATOM 615 C CA . LYS A 1 81 ? 0.261 7.602 5.931 1.00 76.94 81 LYS A CA 1
ATOM 616 C C . LYS A 1 81 ? -1.259 7.463 5.908 1.00 76.94 81 LYS A C 1
ATOM 618 O O . LYS A 1 81 ? -1.785 6.371 6.142 1.00 76.94 81 LYS A O 1
ATOM 623 N N . ASP A 1 82 ? -1.966 8.559 5.658 1.00 83.25 82 ASP A N 1
ATOM 624 C CA . ASP A 1 82 ? -3.419 8.493 5.637 1.00 83.25 82 ASP A CA 1
ATOM 625 C C . ASP A 1 82 ? -3.924 7.651 4.448 1.00 83.25 82 ASP A C 1
ATOM 627 O O . ASP A 1 82 ? -3.202 7.340 3.493 1.00 83.25 82 ASP A O 1
ATOM 631 N N . LEU A 1 83 ? -5.185 7.229 4.532 1.00 90.81 83 LEU A N 1
ATOM 632 C CA . LEU A 1 83 ? -5.802 6.388 3.509 1.00 90.81 83 LEU A CA 1
ATOM 633 C C . LEU A 1 83 ? -5.795 7.061 2.125 1.00 90.81 83 LEU A C 1
ATOM 635 O O . LEU A 1 83 ? -5.630 6.370 1.120 1.00 90.81 83 LEU A O 1
ATOM 639 N N . ALA A 1 84 ? -5.957 8.386 2.057 1.00 92.69 84 ALA A N 1
ATOM 640 C CA . ALA A 1 84 ? -5.994 9.102 0.788 1.00 92.69 84 ALA A CA 1
ATOM 641 C C . ALA A 1 84 ? -4.626 9.052 0.096 1.00 92.69 84 ALA A C 1
ATOM 643 O O . ALA A 1 84 ? -4.549 8.745 -1.092 1.00 92.69 84 ALA A O 1
ATOM 644 N N . ASP A 1 85 ? -3.545 9.257 0.841 1.00 93.38 85 ASP A N 1
ATOM 645 C CA . ASP A 1 85 ? -2.185 9.220 0.316 1.00 93.38 85 ASP A CA 1
ATOM 646 C C . ASP A 1 85 ? -1.760 7.821 -0.170 1.00 93.38 85 ASP A C 1
ATOM 648 O O . ASP A 1 85 ? -1.002 7.699 -1.138 1.00 93.38 85 ASP A O 1
ATOM 652 N N . ASN A 1 86 ? -2.230 6.749 0.479 1.00 94.69 86 ASN A N 1
ATOM 653 C CA . ASN A 1 86 ? -1.993 5.378 0.009 1.00 94.69 86 ASN A CA 1
ATOM 654 C C . ASN A 1 86 ? -2.809 5.057 -1.255 1.00 94.69 86 ASN A C 1
ATOM 656 O O . ASN A 1 86 ? -2.305 4.398 -2.168 1.00 94.69 86 ASN A O 1
ATOM 660 N N . LEU A 1 87 ? -4.042 5.563 -1.358 1.00 96.81 87 LEU A N 1
ATOM 661 C CA . LEU A 1 87 ? -4.877 5.427 -2.557 1.00 96.81 87 LEU A CA 1
ATOM 662 C C . LEU A 1 87 ? -4.295 6.173 -3.769 1.00 96.81 87 LEU A C 1
ATOM 664 O O . LEU A 1 87 ? -4.389 5.682 -4.896 1.00 96.81 87 LEU A O 1
ATOM 668 N N . GLU A 1 88 ? -3.650 7.322 -3.565 1.00 97.00 88 GLU A N 1
ATOM 669 C CA . GLU A 1 88 ? -2.945 8.040 -4.635 1.00 97.00 88 GLU A CA 1
ATOM 670 C C . GLU A 1 88 ? -1.735 7.269 -5.163 1.00 97.00 88 GLU A C 1
ATOM 672 O O . GLU A 1 88 ? -1.568 7.126 -6.382 1.00 97.00 88 GLU A O 1
ATOM 677 N N . THR A 1 89 ? -0.921 6.718 -4.259 1.00 97.00 89 THR A N 1
ATOM 678 C CA . THR A 1 89 ? 0.180 5.822 -4.636 1.00 97.00 89 THR A CA 1
ATOM 679 C C . THR A 1 89 ? -0.364 4.604 -5.388 1.00 97.00 89 THR A C 1
ATOM 681 O O . THR A 1 89 ? 0.127 4.275 -6.469 1.00 97.00 89 THR A O 1
ATOM 684 N N . MET A 1 90 ? -1.453 3.992 -4.908 1.00 97.81 90 MET A N 1
ATOM 685 C CA . MET A 1 90 ? -2.093 2.857 -5.580 1.00 97.81 90 MET A CA 1
ATOM 686 C C . MET A 1 90 ? -2.584 3.215 -6.987 1.00 97.81 90 ME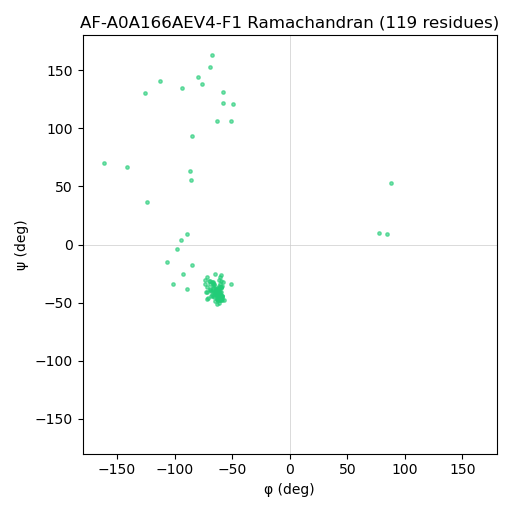T A C 1
ATOM 688 O O . MET A 1 90 ? -2.361 2.450 -7.924 1.00 97.81 90 MET A O 1
ATOM 692 N N . SER A 1 91 ? -3.203 4.385 -7.169 1.00 98.19 91 SER A N 1
ATOM 693 C CA . SER A 1 91 ? -3.623 4.883 -8.485 1.00 98.19 91 SER A CA 1
ATOM 694 C C . SER A 1 91 ? -2.443 5.045 -9.448 1.00 98.19 91 SER A C 1
ATOM 696 O O . SER A 1 91 ? -2.541 4.694 -10.630 1.00 98.19 91 SER A O 1
ATOM 698 N N . THR A 1 92 ? -1.312 5.543 -8.946 1.00 98.12 92 THR A N 1
ATOM 699 C CA . THR A 1 92 ? -0.081 5.696 -9.730 1.00 98.12 92 THR A CA 1
ATOM 700 C C . THR A 1 92 ? 0.434 4.336 -10.198 1.00 98.12 92 THR A C 1
ATOM 702 O O . THR A 1 92 ? 0.608 4.131 -11.401 1.00 98.12 92 THR A O 1
ATOM 705 N N . HIS A 1 93 ? 0.572 3.370 -9.286 1.00 97.50 93 HIS A N 1
ATOM 706 C CA . HIS A 1 93 ? 1.051 2.022 -9.618 1.00 97.50 93 HIS A CA 1
ATOM 707 C C . HIS A 1 93 ? 0.101 1.291 -10.575 1.00 97.50 93 HIS A C 1
ATOM 709 O O . HIS A 1 93 ? 0.545 0.707 -11.563 1.00 97.50 93 HIS A O 1
ATOM 715 N N . LEU A 1 94 ? -1.216 1.398 -10.359 1.00 98.38 94 LEU A N 1
ATOM 716 C CA . LEU A 1 94 ? -2.237 0.838 -11.253 1.00 98.38 94 LEU A CA 1
ATOM 717 C C . LEU A 1 94 ? -2.179 1.442 -12.659 1.00 98.38 94 LEU A C 1
ATOM 719 O O . LEU A 1 94 ? -2.378 0.733 -13.645 1.00 98.38 94 LEU A O 1
ATOM 723 N N . THR A 1 95 ? -1.889 2.739 -12.771 1.00 98.06 95 THR A N 1
ATOM 724 C CA . THR A 1 95 ? -1.713 3.401 -14.070 1.00 98.06 95 THR A CA 1
ATOM 725 C C . THR A 1 95 ? -0.499 2.847 -14.808 1.00 98.06 95 THR A C 1
ATOM 727 O O . THR A 1 95 ? -0.598 2.576 -16.005 1.00 98.06 95 THR A O 1
ATOM 730 N N . THR A 1 96 ? 0.610 2.616 -14.102 1.00 97.12 96 THR A N 1
ATOM 731 C CA . THR A 1 96 ? 1.842 2.047 -14.671 1.00 97.12 96 THR A CA 1
ATOM 732 C C . THR A 1 96 ? 1.628 0.649 -15.256 1.00 97.12 96 THR A C 1
ATOM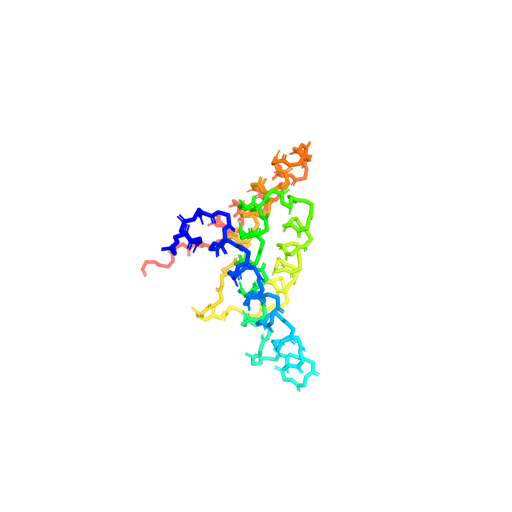 734 O O . THR A 1 96 ? 2.183 0.341 -16.309 1.00 97.12 96 THR A O 1
ATOM 737 N N . VAL A 1 97 ? 0.778 -0.179 -14.639 1.00 97.81 97 VAL A N 1
ATOM 738 C CA . VAL A 1 97 ? 0.416 -1.516 -15.160 1.00 97.81 97 VAL A CA 1
ATOM 739 C C . VAL A 1 97 ? -0.794 -1.507 -16.113 1.00 97.81 97 VAL A C 1
ATOM 741 O O . VAL A 1 97 ? -1.308 -2.559 -16.482 1.00 97.81 97 VAL A O 1
ATOM 744 N N . GLY A 1 98 ? -1.284 -0.332 -16.527 1.00 97.50 98 GLY A N 1
ATOM 745 C CA . GLY A 1 98 ? -2.384 -0.197 -17.495 1.00 97.50 98 GLY A CA 1
ATOM 746 C C . GLY A 1 98 ? -3.792 -0.447 -16.933 1.00 97.50 98 GLY A C 1
ATOM 747 O O . GLY A 1 98 ? -4.767 -0.500 -17.687 1.00 97.50 98 GLY A O 1
ATOM 748 N N . ARG A 1 99 ? -3.948 -0.560 -15.610 1.00 98.31 99 ARG A N 1
ATOM 749 C CA . ARG A 1 99 ? -5.228 -0.793 -14.913 1.00 98.31 99 ARG A CA 1
ATOM 750 C C . ARG A 1 99 ? -5.966 0.522 -14.636 1.00 98.31 99 ARG A C 1
ATOM 752 O O . ARG A 1 99 ? -6.335 0.843 -13.507 1.00 98.31 99 ARG A O 1
ATOM 759 N N . HIS A 1 100 ? -6.209 1.299 -15.692 1.00 97.31 100 HIS A N 1
ATOM 760 C CA . HIS A 1 100 ? -6.711 2.679 -15.600 1.00 97.31 100 HIS A CA 1
ATOM 761 C C . HIS A 1 100 ? -8.079 2.824 -14.914 1.00 97.31 100 HIS A C 1
ATOM 763 O O . HIS A 1 100 ? -8.314 3.813 -14.225 1.00 97.31 100 HIS A O 1
ATOM 769 N N . ALA A 1 101 ? -8.986 1.855 -15.077 1.00 98.06 101 ALA A N 1
ATOM 770 C CA . ALA A 1 101 ? -10.302 1.899 -14.430 1.00 98.06 101 ALA A CA 1
ATOM 771 C C . ALA A 1 101 ? -10.201 1.769 -12.899 1.00 98.06 101 ALA A C 1
ATOM 773 O O . ALA A 1 101 ? -10.922 2.439 -12.155 1.00 98.06 101 ALA A O 1
ATOM 774 N N . GLU A 1 102 ? -9.279 0.933 -12.424 1.00 97.50 102 GLU A N 1
ATOM 775 C CA . GLU A 1 102 ? -9.008 0.772 -10.997 1.00 97.50 102 GLU A CA 1
ATOM 776 C C . GLU A 1 102 ? -8.265 1.992 -10.449 1.00 97.50 102 GLU A C 1
ATOM 778 O O . GLU A 1 102 ? -8.640 2.501 -9.396 1.00 97.50 102 GLU A O 1
ATOM 783 N N . ALA A 1 103 ? -7.302 2.535 -11.204 1.00 97.81 103 ALA A N 1
ATOM 784 C CA . ALA A 1 103 ? -6.622 3.782 -10.851 1.00 97.81 103 ALA A CA 1
ATOM 785 C C . ALA A 1 103 ? -7.614 4.948 -10.678 1.00 97.81 103 ALA A C 1
ATOM 787 O O . ALA A 1 103 ? -7.613 5.628 -9.654 1.00 97.81 103 ALA A O 1
ATOM 788 N N . ALA A 1 104 ? -8.538 5.117 -11.631 1.00 98.25 104 ALA A N 1
ATOM 789 C CA . ALA A 1 104 ? -9.590 6.132 -11.568 1.00 98.25 104 ALA A CA 1
ATOM 790 C C . ALA A 1 104 ? -10.532 5.945 -10.364 1.00 98.25 104 ALA A C 1
ATOM 792 O O . ALA A 1 104 ? -11.073 6.914 -9.831 1.00 98.25 104 ALA A O 1
ATOM 793 N N . THR A 1 105 ? -10.737 4.702 -9.929 1.00 98.12 105 THR A N 1
ATOM 794 C CA . THR A 1 105 ? -11.525 4.413 -8.728 1.00 98.12 105 THR A CA 1
ATOM 795 C C . THR A 1 105 ? -10.766 4.827 -7.470 1.00 98.12 105 THR A C 1
ATOM 797 O O . THR A 1 105 ? -11.333 5.549 -6.654 1.00 98.12 105 THR A O 1
ATOM 800 N N . ALA A 1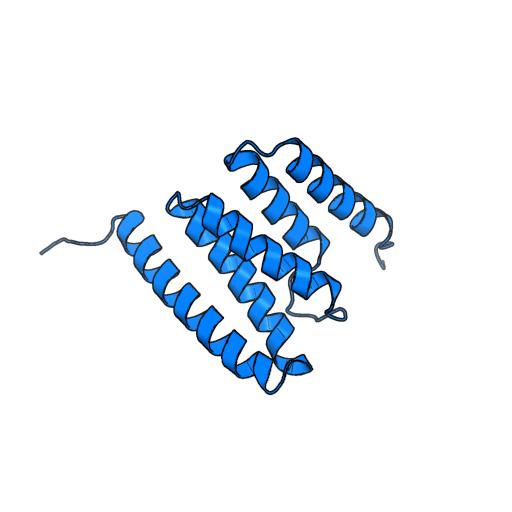 106 ? -9.486 4.461 -7.360 1.00 96.38 106 ALA A N 1
ATOM 801 C CA . ALA A 1 106 ? -8.645 4.800 -6.214 1.00 96.38 106 ALA A CA 1
ATOM 802 C C . ALA A 1 106 ? -8.470 6.320 -6.039 1.00 96.38 106 ALA A C 1
ATOM 804 O O . ALA A 1 106 ? -8.670 6.839 -4.943 1.00 96.38 106 ALA A O 1
ATOM 805 N N . ILE A 1 107 ? -8.181 7.062 -7.116 1.00 97.50 107 ILE A N 1
ATOM 806 C CA . ILE A 1 107 ? -8.000 8.522 -7.028 1.00 97.50 107 ILE A CA 1
ATOM 807 C C . ILE A 1 107 ? -9.295 9.260 -6.667 1.00 97.50 107 ILE A C 1
ATOM 809 O O . ILE A 1 107 ? -9.263 10.279 -5.980 1.00 97.50 107 ILE A O 1
ATOM 813 N N . ARG A 1 108 ? -10.449 8.743 -7.102 1.00 97.56 108 ARG A N 1
ATOM 814 C CA . ARG A 1 108 ? -11.750 9.308 -6.734 1.00 97.56 108 ARG A CA 1
ATOM 815 C C . ARG A 1 108 ? -12.043 9.096 -5.252 1.00 97.56 108 ARG A C 1
ATOM 817 O O . ARG A 1 108 ? -12.441 10.045 -4.593 1.00 97.56 108 ARG A O 1
ATOM 824 N N . GLU A 1 109 ? -11.783 7.899 -4.729 1.00 95.06 109 GLU A N 1
ATOM 825 C CA . GLU A 1 109 ? -11.918 7.614 -3.294 1.00 95.06 109 GLU A CA 1
ATOM 826 C C . GLU A 1 109 ? -11.009 8.533 -2.457 1.00 95.06 109 GLU A C 1
ATOM 828 O O . GLU A 1 109 ? -11.471 9.137 -1.491 1.00 95.06 109 GLU A O 1
ATOM 833 N N . ALA A 1 110 ? -9.752 8.733 -2.872 1.00 94.88 110 ALA A N 1
ATOM 834 C CA . ALA A 1 110 ? -8.835 9.666 -2.212 1.00 94.88 110 ALA A CA 1
ATOM 835 C C . ALA A 1 110 ? -9.368 11.113 -2.201 1.00 94.88 110 ALA A C 1
ATOM 837 O O . ALA A 1 110 ? -9.318 11.797 -1.174 1.00 94.88 110 ALA A O 1
ATOM 838 N N . ALA A 1 111 ? -9.909 11.583 -3.330 1.00 94.31 111 ALA A N 1
ATOM 839 C CA . ALA A 1 111 ? -10.498 12.916 -3.442 1.00 94.31 111 ALA A CA 1
ATOM 840 C C . ALA A 1 111 ? -11.745 13.074 -2.557 1.00 94.31 111 ALA A C 1
ATOM 842 O O . ALA A 1 111 ? -11.887 14.092 -1.873 1.00 94.31 111 ALA A O 1
ATOM 843 N N . ASP A 1 112 ? -12.607 12.056 -2.518 1.00 93.44 112 ASP A N 1
ATOM 844 C CA . ASP A 1 112 ? -13.800 12.039 -1.675 1.00 93.44 112 ASP A CA 1
ATOM 845 C C . ASP A 1 112 ? -13.407 12.133 -0.189 1.00 93.44 112 ASP A C 1
ATOM 847 O O . ASP A 1 112 ? -13.941 12.983 0.527 1.00 93.44 112 ASP A O 1
ATOM 851 N N . ILE A 1 113 ? -12.398 11.372 0.258 1.00 90.56 113 ILE A N 1
ATOM 852 C CA . ILE A 1 113 ? -11.867 11.426 1.635 1.00 90.56 113 ILE A CA 1
ATOM 853 C C . ILE A 1 113 ? -11.349 12.826 1.994 1.00 90.56 113 ILE A C 1
ATOM 855 O O . ILE A 1 113 ? -11.671 13.353 3.065 1.00 90.56 113 ILE A O 1
ATOM 859 N N . ARG A 1 114 ? -10.575 13.461 1.104 1.00 88.62 114 ARG A N 1
ATOM 860 C CA . ARG A 1 114 ? -10.036 14.812 1.339 1.00 88.62 114 ARG A CA 1
ATOM 861 C C . ARG A 1 114 ? -11.115 15.889 1.324 1.00 88.62 114 ARG A C 1
ATOM 863 O O . ARG A 1 114 ? -10.997 16.870 2.048 1.00 88.62 114 ARG A O 1
ATOM 870 N N . SER A 1 115 ? -12.171 15.708 0.534 1.00 87.50 115 SER A N 1
ATOM 871 C CA . SER A 1 115 ? -13.319 16.621 0.529 1.00 87.50 115 SER A CA 1
ATOM 872 C C . SER A 1 115 ? -14.201 16.473 1.775 1.00 87.50 115 SER A C 1
ATOM 874 O O . SER A 1 115 ? -14.795 17.450 2.232 1.00 87.50 115 SER A O 1
ATOM 876 N N . ALA A 1 116 ? -14.266 15.263 2.339 1.00 83.69 116 ALA A N 1
ATOM 877 C CA . ALA A 1 116 ? -15.044 14.937 3.529 1.00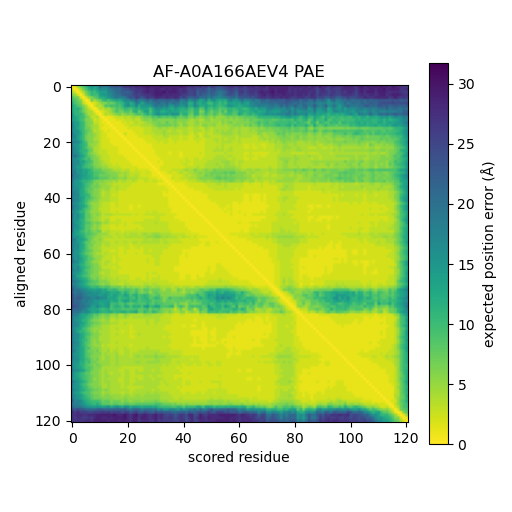 83.69 116 ALA A CA 1
ATOM 878 C C . ALA A 1 116 ? -14.309 15.243 4.842 1.00 83.69 116 ALA A C 1
ATOM 880 O O . ALA A 1 116 ? -14.956 15.337 5.883 1.00 83.69 116 ALA A O 1
ATOM 881 N N . SER A 1 117 ? -12.984 15.406 4.803 1.00 70.44 117 SER A N 1
ATOM 882 C CA . SER A 1 117 ? -12.177 15.915 5.912 1.00 70.44 117 SER A CA 1
ATOM 883 C C . SER A 1 117 ? -12.188 17.448 5.872 1.00 70.44 117 SER A C 1
ATOM 885 O O . SER A 1 117 ? -11.374 18.028 5.149 1.00 70.44 117 SER A O 1
ATOM 887 N N . PRO A 1 118 ? -13.091 18.156 6.587 1.00 55.31 118 PRO A N 1
ATOM 888 C CA . PRO A 1 118 ? -12.978 19.602 6.687 1.00 55.31 118 PRO A CA 1
ATOM 889 C C . PRO A 1 118 ? -11.605 19.915 7.277 1.00 55.31 118 PRO A C 1
ATOM 891 O O . PRO A 1 118 ? -11.269 19.425 8.354 1.00 55.31 118 PRO A O 1
ATOM 894 N N . GLN A 1 119 ? -10.801 20.688 6.546 1.00 47.72 119 GLN A N 1
ATOM 895 C CA . GLN A 1 119 ? -9.544 21.227 7.047 1.00 47.72 119 GLN A CA 1
ATOM 896 C C . GLN A 1 119 ? -9.841 21.915 8.383 1.00 47.72 119 GLN A C 1
ATOM 898 O O . GLN A 1 119 ? -10.478 22.968 8.412 1.00 47.72 119 GLN A O 1
ATOM 903 N N . SER A 1 120 ? -9.439 21.293 9.491 1.00 38.09 120 SER A N 1
ATOM 904 C CA . SER A 1 120 ? -9.376 21.978 10.772 1.00 38.09 120 SER A CA 1
ATOM 905 C C . SER A 1 120 ? -8.348 23.094 10.610 1.00 38.09 120 SER A C 1
ATOM 907 O O . SER A 1 120 ? -7.157 22.824 10.467 1.00 38.09 120 SER A O 1
ATOM 909 N N . THR A 1 121 ? -8.866 24.321 10.533 1.00 35.34 121 THR A N 1
ATOM 910 C CA . THR A 1 121 ? -8.174 25.600 10.760 1.00 35.34 121 THR A CA 1
ATOM 911 C C . THR A 1 121 ? -7.154 25.542 11.883 1.00 35.34 121 THR A C 1
ATOM 913 O O . THR A 1 121 ? -7.464 24.899 12.912 1.00 35.34 121 THR A O 1
#

pLDDT: mean 85.85, std 14.6, range [35.34, 98.38]